Protein AF-A0A7Y7IR56-F1 (afdb_monomer_lite)

Secondary structure (DSSP, 8-state):
----STTT-TTGGGHHHHHS-GGG--HHHHHHHHHHHHHH-TTSHHHHHHHHHHHHHHHHHS-HHHHHHHHHHHHHHGGG-SSHHHHHHHHHHHHTHHHHHHPPPHHHHHHT--

Foldseek 3Di:
DDPPPLVVQLCSVCVVVLQDAPVPDDPVNVVSNVVSCVVRPVPCPSVVVSVLVNLLLCLQADALVVSLVSLVVLLVPQLPDPDPVSVVVSVVCVVVVVVSSPDGHPVVVVVVVD

Structure (mmCIF, N/CA/C/O backbone):
data_AF-A0A7Y7IR56-F1
#
_entry.id   AF-A0A7Y7IR56-F1
#
loop_
_atom_site.group_PDB
_atom_site.id
_atom_site.type_symbol
_atom_site.label_atom_id
_atom_site.label_alt_id
_atom_site.label_comp_id
_atom_site.label_asym_id
_atom_site.label_entity_id
_atom_site.label_seq_id
_atom_site.pdbx_PDB_ins_code
_atom_site.Cartn_x
_atom_site.Cartn_y
_atom_site.Cartn_z
_atom_site.occupancy
_atom_site.B_iso_or_equiv
_atom_site.auth_seq_id
_atom_site.auth_comp_id
_atom_site.auth_asym_id
_atom_site.auth_atom_id
_atom_site.pdbx_PDB_model_num
ATOM 1 N N . MET A 1 1 ? -31.804 14.486 9.545 1.00 52.91 1 MET A N 1
ATOM 2 C CA . MET A 1 1 ? -30.927 13.368 9.117 1.00 52.91 1 MET A CA 1
ATOM 3 C C . MET A 1 1 ? -29.468 13.767 9.339 1.00 52.91 1 MET A C 1
A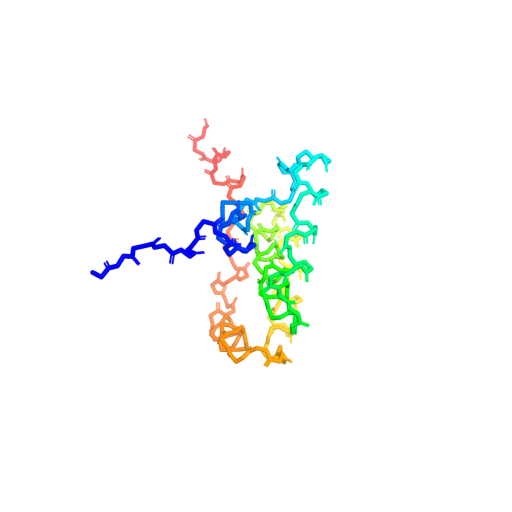TOM 5 O O . MET A 1 1 ? -28.907 14.518 8.551 1.00 52.91 1 MET A O 1
ATOM 9 N N . GLY A 1 2 ? -28.900 13.414 10.496 1.00 56.53 2 GLY A N 1
ATOM 10 C CA . GLY A 1 2 ? -27.656 14.001 11.006 1.00 56.53 2 GLY A CA 1
ATOM 11 C C . GLY A 1 2 ? -26.390 13.263 10.570 1.00 56.53 2 GLY A C 1
ATOM 12 O O . GLY A 1 2 ? -26.304 12.048 10.683 1.00 56.53 2 GLY A O 1
ATOM 13 N N . ARG A 1 3 ? -25.354 14.016 10.176 1.00 56.72 3 ARG A N 1
ATOM 14 C CA . ARG A 1 3 ? -23.969 13.549 9.945 1.00 56.72 3 ARG A CA 1
ATOM 15 C C . ARG A 1 3 ? -23.245 13.103 11.240 1.00 56.72 3 ARG A C 1
ATOM 17 O O . ARG A 1 3 ? -22.023 13.212 11.331 1.00 56.72 3 ARG A O 1
ATOM 24 N N . ARG A 1 4 ? -23.967 12.666 12.279 1.00 58.03 4 ARG A N 1
ATOM 25 C CA . ARG A 1 4 ? -23.388 12.229 13.564 1.00 58.03 4 ARG A CA 1
ATOM 26 C C . ARG A 1 4 ? -22.951 10.773 13.420 1.00 58.03 4 ARG A C 1
ATOM 28 O O . ARG A 1 4 ? -23.781 9.907 13.201 1.00 58.03 4 ARG A O 1
ATOM 35 N N . GLY A 1 5 ? -21.642 10.533 13.485 1.00 63.97 5 GLY A N 1
ATOM 36 C CA . GLY A 1 5 ? -21.050 9.189 13.422 1.00 63.97 5 GLY A CA 1
ATOM 37 C C . GLY A 1 5 ? -19.753 9.125 12.616 1.00 63.97 5 GLY A C 1
ATOM 38 O O . GLY A 1 5 ? -18.790 8.529 13.078 1.00 63.97 5 GLY A O 1
ATOM 39 N N . ARG A 1 6 ? -19.649 9.845 11.483 1.00 65.62 6 ARG A N 1
ATOM 40 C CA . ARG A 1 6 ? -18.419 9.831 10.656 1.00 65.62 6 ARG A CA 1
ATOM 41 C C . ARG A 1 6 ? -17.180 10.308 11.407 1.00 65.62 6 ARG A C 1
ATOM 43 O O . ARG A 1 6 ? -16.105 9.787 11.187 1.00 65.62 6 ARG A O 1
ATOM 50 N N . LYS A 1 7 ? -17.307 11.286 12.310 1.00 67.75 7 LYS A N 1
ATOM 51 C CA . LYS A 1 7 ? -16.160 11.754 13.109 1.00 67.75 7 LYS A CA 1
ATOM 52 C C . LYS A 1 7 ? -15.662 10.691 14.104 1.00 67.75 7 LYS A C 1
ATOM 54 O O . LYS A 1 7 ? -14.496 10.738 14.480 1.00 67.75 7 LYS A O 1
ATOM 59 N N . ALA A 1 8 ? -16.538 9.781 14.535 1.00 77.06 8 ALA A N 1
ATOM 60 C CA . ALA A 1 8 ? -16.200 8.706 15.464 1.00 77.06 8 ALA A CA 1
ATOM 61 C C . ALA A 1 8 ? -15.666 7.452 14.751 1.00 77.06 8 ALA A C 1
ATOM 63 O O . ALA A 1 8 ? -14.985 6.658 15.390 1.00 77.06 8 ALA A O 1
ATOM 64 N N . ASP A 1 9 ? -15.925 7.300 13.446 1.00 86.38 9 ASP A N 1
ATOM 65 C CA . ASP A 1 9 ? -15.346 6.236 12.623 1.00 86.38 9 ASP A CA 1
ATOM 66 C C . ASP A 1 9 ? -13.803 6.351 12.607 1.00 86.38 9 ASP A C 1
ATOM 68 O O . ASP A 1 9 ? -13.261 7.366 12.137 1.00 86.38 9 ASP A O 1
ATOM 72 N N . PRO A 1 10 ? -13.079 5.330 13.110 1.00 89.12 10 PRO A N 1
ATOM 73 C CA . P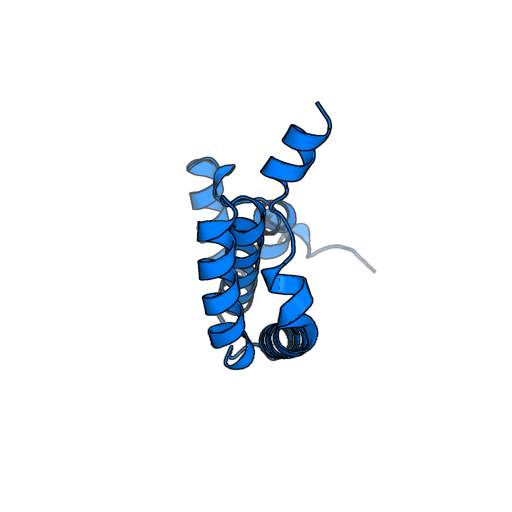RO A 1 10 ? -11.623 5.321 13.139 1.00 89.12 10 PRO A CA 1
ATOM 74 C C . PRO A 1 10 ? -10.980 5.561 11.766 1.00 89.12 10 PRO A C 1
ATOM 76 O O . PRO A 1 10 ? -10.001 6.308 11.680 1.00 89.12 10 PRO A O 1
ATOM 79 N N . LEU A 1 11 ? -11.552 5.010 10.688 1.00 91.31 11 LEU A N 1
ATOM 80 C CA . LEU A 1 11 ? -11.003 5.125 9.333 1.00 91.31 11 LEU A CA 1
ATOM 81 C C . LEU A 1 11 ? -11.224 6.514 8.740 1.00 91.31 11 LEU A C 1
ATOM 83 O O . LEU A 1 11 ? -10.351 7.061 8.059 1.00 91.31 11 LEU A O 1
ATOM 87 N N . PHE A 1 12 ? -12.366 7.132 9.038 1.00 89.81 12 PHE A N 1
ATOM 88 C CA . PHE A 1 12 ? -12.661 8.482 8.569 1.00 89.81 12 PHE A CA 1
ATOM 89 C C . PHE A 1 12 ? -11.626 9.497 9.079 1.00 89.81 12 PHE A C 1
ATOM 91 O O . PHE A 1 12 ? -11.207 10.389 8.337 1.00 89.81 12 PHE A O 1
ATOM 98 N N . GLY A 1 13 ? -11.146 9.321 10.315 1.00 88.31 13 GLY A N 1
ATOM 99 C CA . GLY A 1 13 ? -10.119 10.168 10.931 1.00 88.31 13 GLY A CA 1
ATOM 100 C C . GLY A 1 13 ? -8.719 10.068 10.305 1.00 88.31 13 GLY A C 1
ATOM 101 O O . GLY A 1 13 ? -7.896 10.959 10.542 1.00 88.31 13 GLY A O 1
ATOM 102 N N . ILE A 1 14 ? -8.454 9.024 9.511 1.00 91.94 14 ILE A N 1
ATOM 103 C CA . ILE A 1 14 ? -7.170 8.769 8.832 1.00 91.94 14 ILE A CA 1
ATOM 104 C C . ILE A 1 14 ? -7.283 8.754 7.303 1.00 91.94 14 ILE A C 1
ATOM 106 O O . ILE A 1 14 ? -6.313 8.428 6.622 1.00 91.94 14 ILE A O 1
ATOM 110 N N . LYS A 1 15 ? -8.426 9.167 6.736 1.00 90.88 15 LYS A N 1
ATOM 111 C CA . LYS A 1 15 ? -8.664 9.175 5.282 1.00 90.88 15 LYS A CA 1
ATOM 112 C C . LYS A 1 15 ? -7.543 9.853 4.485 1.00 90.88 15 LYS A C 1
ATOM 114 O O . LYS A 1 15 ? -7.146 9.353 3.439 1.00 90.88 15 LYS A O 1
ATOM 119 N N . ARG A 1 16 ? -7.023 10.981 4.980 1.00 91.50 16 ARG A N 1
ATOM 120 C CA . ARG A 1 16 ? -5.905 11.691 4.335 1.00 91.50 16 ARG A CA 1
ATOM 121 C C . ARG A 1 16 ? -4.620 10.863 4.371 1.00 91.50 16 ARG A C 1
ATOM 123 O O . ARG A 1 16 ? -3.941 10.765 3.359 1.00 91.50 16 ARG A O 1
ATOM 130 N N . THR A 1 17 ? -4.316 10.250 5.510 1.00 92.56 17 THR A N 1
ATOM 131 C CA . THR A 1 17 ? -3.121 9.420 5.701 1.00 92.56 17 THR A CA 1
ATOM 132 C C . THR A 1 17 ? -3.159 8.168 4.824 1.00 92.56 17 THR A C 1
ATOM 134 O O . THR A 1 17 ? -2.147 7.826 4.232 1.00 92.56 17 THR A O 1
ATOM 137 N N . LEU A 1 18 ? -4.333 7.559 4.612 1.00 91.88 18 LEU A N 1
ATOM 138 C CA . LEU A 1 18 ? -4.500 6.446 3.662 1.00 91.88 18 LEU A CA 1
ATOM 139 C C . LEU A 1 18 ? -4.047 6.796 2.230 1.00 91.88 18 LEU A C 1
ATOM 141 O O . LEU A 1 18 ? -3.610 5.919 1.495 1.00 91.88 18 LEU A O 1
ATOM 145 N N . GLN A 1 19 ? -4.141 8.063 1.826 1.00 90.56 19 GLN A N 1
ATOM 146 C CA . GLN A 1 19 ? -3.765 8.516 0.482 1.00 90.56 19 GLN A CA 1
ATOM 147 C C . GLN A 1 19 ? -2.332 9.061 0.411 1.00 90.56 19 GLN A C 1
ATOM 149 O O . GLN A 1 19 ? -1.792 9.231 -0.682 1.00 90.56 19 GLN A O 1
ATOM 154 N N . GLN A 1 20 ? -1.700 9.338 1.551 1.00 90.81 20 GLN A N 1
ATOM 155 C CA . GLN A 1 20 ? -0.321 9.814 1.600 1.00 90.81 20 GLN A CA 1
ATOM 156 C C . GLN A 1 20 ? 0.656 8.656 1.368 1.00 90.81 20 GLN A C 1
ATOM 158 O O . GLN A 1 20 ? 0.395 7.518 1.759 1.00 90.81 20 GLN A O 1
ATOM 163 N N . GLY A 1 21 ? 1.780 8.950 0.713 1.00 86.50 21 GLY A N 1
ATOM 164 C CA . GLY A 1 21 ? 2.896 8.011 0.641 1.00 86.50 21 GLY A CA 1
ATOM 165 C C . GLY A 1 21 ? 3.483 7.783 2.028 1.00 86.50 21 GLY A C 1
ATOM 166 O O . GLY A 1 21 ? 3.639 8.747 2.784 1.00 86.50 21 GLY A O 1
ATOM 167 N N . VAL A 1 22 ? 3.785 6.528 2.364 1.00 86.69 22 VAL A N 1
ATOM 168 C CA . VAL A 1 22 ? 4.387 6.163 3.660 1.00 86.69 22 VAL A CA 1
ATOM 169 C C . VAL A 1 22 ? 5.685 6.926 3.911 1.00 86.69 22 VAL A C 1
ATOM 171 O O . VAL A 1 22 ? 5.957 7.295 5.047 1.00 86.69 22 VAL A O 1
ATOM 174 N N . GLU A 1 23 ? 6.445 7.247 2.863 1.00 85.94 23 GLU A N 1
ATOM 175 C CA . GLU A 1 23 ? 7.720 7.955 2.983 1.00 85.94 23 GLU A CA 1
ATOM 176 C C . GLU A 1 23 ? 7.594 9.397 3.504 1.00 85.94 23 GLU A C 1
ATOM 178 O O . GLU A 1 23 ? 8.583 9.988 3.923 1.00 85.94 23 GLU A O 1
ATOM 183 N N . TRP A 1 24 ? 6.382 9.961 3.507 1.00 88.25 24 TRP A N 1
ATOM 184 C CA . TRP A 1 24 ? 6.101 11.305 4.027 1.00 88.25 24 TRP A CA 1
ATOM 185 C C . TRP A 1 24 ? 5.469 11.287 5.420 1.00 88.25 24 TRP A C 1
ATOM 187 O O . TRP A 1 24 ? 5.086 12.339 5.938 1.00 88.25 24 TRP A O 1
ATOM 197 N N . MET A 1 25 ? 5.288 10.106 6.013 1.00 90.50 25 MET A N 1
ATOM 198 C CA . MET A 1 25 ? 4.676 9.977 7.327 1.00 90.50 25 MET A CA 1
ATOM 199 C C . MET A 1 25 ? 5.732 10.097 8.419 1.00 90.50 25 MET A C 1
ATOM 201 O O . MET A 1 25 ? 6.736 9.394 8.431 1.00 90.50 25 MET A O 1
ATOM 205 N N . THR A 1 26 ? 5.467 10.967 9.387 1.00 92.88 26 THR A N 1
ATOM 206 C CA . THR A 1 26 ? 6.225 10.998 10.641 1.00 92.88 26 THR A CA 1
ATOM 207 C C . THR A 1 26 ? 5.881 9.784 11.499 1.00 92.88 26 THR A C 1
ATOM 209 O O . THR A 1 26 ? 4.772 9.254 11.425 1.00 92.88 26 THR A O 1
ATOM 212 N N . GLU A 1 27 ? 6.782 9.395 12.397 1.00 92.69 27 GLU A N 1
ATOM 213 C CA . GLU A 1 27 ? 6.568 8.277 13.326 1.00 92.69 27 GLU A CA 1
ATOM 214 C C . GLU A 1 27 ? 5.259 8.414 14.128 1.00 92.69 27 GLU A C 1
ATOM 216 O O . GLU A 1 27 ? 4.470 7.475 14.235 1.00 92.69 27 GLU A O 1
ATOM 221 N N . LYS A 1 28 ? 4.940 9.631 14.591 1.00 93.00 28 LYS A N 1
ATOM 222 C CA . LYS A 1 28 ? 3.670 9.921 15.280 1.00 93.00 28 LYS A CA 1
ATOM 223 C C . LYS A 1 28 ? 2.446 9.685 14.387 1.00 93.00 28 LYS A C 1
ATOM 225 O O . LYS A 1 28 ? 1.398 9.257 14.875 1.00 93.00 28 LYS A O 1
ATOM 230 N N . GLN A 1 29 ? 2.546 9.989 13.092 1.00 92.06 29 GLN A N 1
ATOM 231 C CA . GLN A 1 29 ? 1.468 9.736 12.133 1.00 92.06 29 GLN A CA 1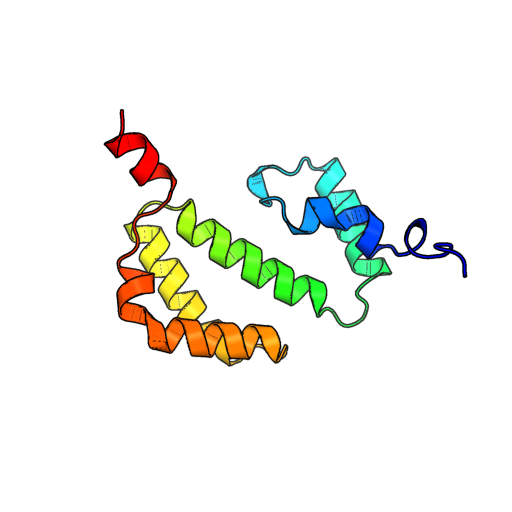
ATOM 232 C C . GLN A 1 29 ? 1.313 8.244 11.850 1.00 92.06 29 GLN A C 1
ATOM 234 O O . GLN A 1 29 ? 0.171 7.794 11.790 1.00 92.06 29 GLN A O 1
ATOM 239 N N . VAL A 1 30 ? 2.416 7.496 11.744 1.00 92.62 30 VAL A N 1
ATOM 240 C CA . VAL A 1 30 ? 2.403 6.033 11.588 1.00 92.62 30 VAL A CA 1
ATOM 241 C C . VAL A 1 30 ? 1.732 5.376 12.793 1.00 92.62 30 VAL A C 1
ATOM 243 O O . VAL A 1 30 ? 0.739 4.677 12.622 1.00 92.62 30 VAL A O 1
ATOM 246 N N . ALA A 1 31 ? 2.151 5.707 14.017 1.00 93.44 31 ALA A N 1
ATOM 247 C CA . ALA A 1 31 ? 1.551 5.144 15.228 1.00 93.44 31 ALA A CA 1
ATOM 248 C C . ALA A 1 31 ? 0.039 5.438 15.329 1.00 93.44 31 ALA A C 1
ATOM 250 O O . ALA A 1 31 ? -0.772 4.573 15.673 1.00 93.44 31 ALA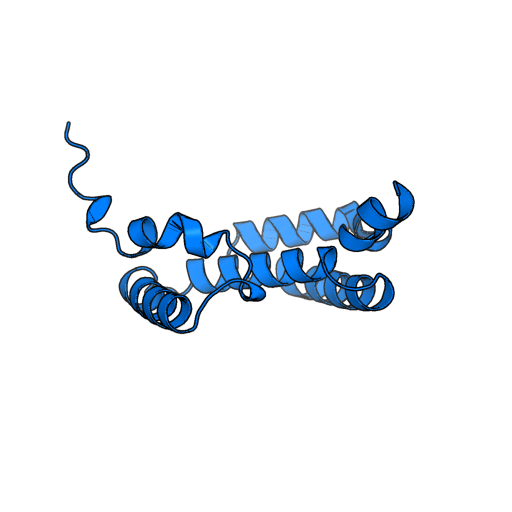 A O 1
ATOM 251 N N . ARG A 1 32 ? -0.382 6.666 14.986 1.00 92.69 32 ARG A N 1
ATOM 252 C CA . ARG A 1 32 ? -1.809 7.030 14.939 1.00 92.69 32 ARG A CA 1
ATOM 253 C C . ARG A 1 32 ? -2.556 6.277 13.837 1.00 92.69 32 ARG A C 1
ATOM 255 O O . ARG A 1 32 ? -3.711 5.905 14.044 1.00 92.69 32 ARG A O 1
ATOM 262 N N . PHE A 1 33 ? -1.929 6.111 12.677 1.00 93.38 33 PHE A N 1
ATOM 263 C CA . PHE A 1 33 ? -2.479 5.394 11.535 1.00 93.38 33 PHE A CA 1
ATOM 264 C C . PHE A 1 33 ? -2.727 3.932 11.886 1.00 93.38 33 PHE A C 1
ATOM 266 O O . PHE A 1 33 ? -3.866 3.494 11.780 1.00 93.38 33 PHE A O 1
ATOM 273 N N . GLU A 1 34 ? -1.719 3.225 12.393 1.00 93.00 34 GLU A N 1
ATOM 274 C CA . GLU A 1 34 ? -1.809 1.816 12.787 1.00 93.00 34 GLU A CA 1
ATOM 275 C C . GLU A 1 34 ? -2.891 1.585 13.838 1.00 93.00 34 GLU A C 1
ATOM 277 O O . GLU A 1 34 ? -3.751 0.724 13.660 1.00 93.00 34 GLU A O 1
ATOM 282 N N . LYS A 1 35 ? -2.929 2.417 14.889 1.00 94.06 35 LYS A N 1
ATOM 283 C CA . LYS A 1 35 ? -3.980 2.343 15.911 1.00 94.06 35 LYS A CA 1
ATOM 284 C C . LYS A 1 35 ? -5.377 2.440 15.293 1.00 94.06 35 LYS A C 1
ATOM 286 O O . LYS A 1 35 ? -6.253 1.636 15.596 1.00 94.06 35 LYS A O 1
ATOM 291 N N . LYS A 1 36 ? -5.591 3.421 14.413 1.00 94.12 36 LYS A N 1
ATOM 292 C CA . LYS A 1 36 ? -6.892 3.659 13.774 1.00 94.12 36 LYS A CA 1
ATOM 293 C C . LYS A 1 36 ? -7.249 2.602 12.734 1.00 94.12 36 LYS A C 1
ATOM 295 O O . LYS A 1 36 ? -8.427 2.282 12.591 1.00 94.12 36 LYS A O 1
ATOM 300 N N . LEU A 1 37 ? -6.253 2.049 12.048 1.00 92.62 37 LEU A N 1
ATOM 301 C CA . LEU A 1 37 ? -6.421 0.924 11.139 1.00 92.62 37 LEU A CA 1
ATOM 302 C C . LEU A 1 37 ? -6.886 -0.313 11.915 1.00 92.62 37 LEU A C 1
ATOM 304 O O . LEU A 1 37 ? -7.886 -0.913 11.544 1.00 92.62 37 LEU A O 1
ATOM 308 N N . ASN A 1 38 ? -6.229 -0.634 13.031 1.00 92.38 38 ASN A N 1
ATOM 309 C CA . ASN A 1 38 ? -6.585 -1.773 13.877 1.00 92.38 38 ASN A CA 1
ATOM 310 C C . ASN A 1 38 ? -7.993 -1.632 14.478 1.00 92.38 38 ASN A C 1
ATOM 312 O O . ASN A 1 38 ? -8.748 -2.598 14.505 1.00 92.38 38 ASN A O 1
ATOM 316 N N . GLU A 1 39 ? -8.375 -0.425 14.909 1.00 93.50 39 GLU A N 1
ATOM 317 C CA . GLU A 1 39 ? -9.721 -0.144 15.433 1.00 93.50 39 GLU A CA 1
ATOM 318 C C . GLU A 1 39 ? -10.816 -0.240 14.352 1.00 93.50 39 GLU A C 1
ATOM 320 O O . GLU A 1 39 ? -11.916 -0.715 14.621 1.00 93.50 39 GLU A O 1
ATOM 325 N N . GLY A 1 40 ? -10.547 0.264 13.143 1.00 91.94 40 GLY A N 1
ATOM 326 C CA . GLY A 1 40 ? -11.561 0.460 12.101 1.00 91.94 40 GLY A CA 1
ATOM 327 C C . GLY A 1 40 ? -11.594 -0.594 10.995 1.00 91.94 40 GLY A C 1
ATOM 328 O O . GLY A 1 40 ? -12.509 -0.578 10.177 1.00 91.94 40 GLY A O 1
ATOM 329 N N . ASN A 1 41 ? -10.609 -1.491 10.936 1.00 92.88 41 ASN A N 1
ATOM 330 C CA . ASN A 1 41 ? -10.460 -2.475 9.865 1.00 92.88 41 ASN A CA 1
ATOM 331 C C . ASN A 1 41 ? -10.239 -3.903 10.410 1.00 92.88 41 ASN A C 1
ATOM 333 O O . ASN A 1 41 ? -9.213 -4.524 10.125 1.00 92.88 41 ASN A O 1
ATOM 337 N N . PRO A 1 42 ? -11.204 -4.466 11.161 1.00 89.50 42 PRO A N 1
ATOM 338 C CA . PRO A 1 42 ? -11.051 -5.770 11.813 1.00 89.50 42 PRO A CA 1
ATOM 339 C C . PRO A 1 42 ? -10.838 -6.929 10.827 1.00 89.50 42 PRO A C 1
ATOM 341 O O . PRO A 1 42 ? -10.223 -7.930 11.174 1.00 89.50 42 PRO A O 1
ATOM 344 N N . LYS A 1 43 ? -11.326 -6.797 9.586 1.00 89.31 43 LYS A N 1
ATOM 345 C CA . LYS A 1 43 ? -11.157 -7.799 8.521 1.00 89.31 43 LYS A CA 1
ATOM 346 C C . LYS A 1 43 ? -9.865 -7.637 7.715 1.00 89.31 43 LYS A C 1
ATOM 348 O O . LYS A 1 43 ? -9.588 -8.454 6.846 1.00 89.31 43 LYS A O 1
ATOM 353 N N . GLY A 1 44 ? -9.090 -6.575 7.939 1.00 92.50 44 GLY A N 1
ATOM 354 C CA . GLY A 1 44 ? -7.837 -6.354 7.214 1.00 92.50 44 GLY A CA 1
ATOM 355 C C . GLY A 1 44 ? -7.993 -5.844 5.775 1.00 92.50 44 GLY A C 1
ATOM 356 O O . GLY A 1 44 ? -6.997 -5.458 5.170 1.00 92.50 44 GLY A O 1
ATOM 357 N N . GLU A 1 45 ? -9.209 -5.705 5.245 1.00 93.81 45 GLU A N 1
ATOM 358 C CA . GLU A 1 45 ? -9.446 -5.327 3.843 1.00 93.81 45 GLU A CA 1
ATOM 359 C C . GLU A 1 45 ? -8.833 -3.963 3.472 1.00 93.81 45 GLU A C 1
ATOM 361 O O . GLU A 1 45 ? -8.114 -3.837 2.479 1.00 93.81 45 GLU A O 1
ATOM 366 N N . VAL A 1 46 ? -9.028 -2.938 4.308 1.00 94.00 46 VAL A N 1
ATOM 367 C CA . VAL A 1 46 ? -8.466 -1.595 4.061 1.00 94.00 46 VAL A CA 1
ATOM 368 C C . VAL A 1 46 ? -6.937 -1.606 4.107 1.00 94.00 46 VAL A C 1
ATOM 370 O O . VAL A 1 46 ? -6.299 -0.937 3.299 1.00 94.00 46 VAL A O 1
ATOM 373 N N . THR A 1 47 ? -6.343 -2.395 5.002 1.00 94.56 47 THR A N 1
ATOM 374 C CA . THR A 1 47 ? -4.895 -2.608 5.105 1.00 94.56 47 THR A CA 1
ATOM 375 C C . THR A 1 47 ? -4.340 -3.184 3.809 1.00 94.56 47 THR A C 1
ATOM 377 O O . THR A 1 47 ? -3.386 -2.636 3.265 1.00 94.56 47 THR A O 1
ATOM 380 N N . ILE A 1 48 ? -4.953 -4.246 3.283 1.00 94.38 48 ILE A N 1
ATOM 381 C CA . ILE A 1 48 ? -4.509 -4.894 2.043 1.00 94.38 48 ILE A CA 1
ATOM 382 C C . ILE A 1 48 ? -4.651 -3.926 0.861 1.00 94.38 48 ILE A C 1
ATOM 384 O O . ILE A 1 48 ? -3.702 -3.733 0.101 1.00 94.38 48 ILE A O 1
ATOM 388 N N . ALA A 1 49 ? -5.802 -3.260 0.723 1.00 94.75 49 ALA A N 1
ATOM 389 C CA . ALA A 1 49 ? -6.018 -2.287 -0.347 1.00 94.75 49 ALA A CA 1
ATOM 390 C C . ALA A 1 49 ? -5.013 -1.123 -0.275 1.00 94.75 49 ALA A C 1
ATOM 392 O O . ALA A 1 49 ? -4.460 -0.707 -1.296 1.00 94.75 49 ALA A O 1
ATOM 393 N N . TRP A 1 50 ? -4.729 -0.631 0.933 1.00 94.62 50 TRP A N 1
ATOM 394 C CA . TRP A 1 50 ? -3.729 0.404 1.169 1.00 94.62 50 TRP A CA 1
ATOM 395 C C . TRP A 1 50 ? -2.313 -0.067 0.820 1.00 94.62 50 TRP A C 1
ATOM 397 O O . TRP A 1 50 ? -1.594 0.660 0.142 1.00 94.62 50 TRP A O 1
ATOM 407 N N . GLN A 1 51 ? -1.918 -1.288 1.190 1.00 93.38 51 GLN A N 1
ATOM 408 C CA . GLN A 1 51 ? -0.620 -1.857 0.806 1.00 93.38 51 GLN A CA 1
ATOM 409 C C . GLN A 1 51 ? -0.477 -1.959 -0.718 1.00 93.38 51 GLN A C 1
ATOM 411 O O . GLN A 1 51 ? 0.562 -1.589 -1.265 1.00 93.38 51 GLN A O 1
ATOM 416 N N . CYS A 1 52 ? -1.525 -2.397 -1.422 1.00 93.81 52 CYS A N 1
ATOM 417 C CA . CYS A 1 52 ? -1.537 -2.415 -2.885 1.00 93.81 52 CYS A CA 1
ATOM 418 C C . CYS A 1 52 ? -1.386 -1.005 -3.476 1.00 93.81 52 CYS A C 1
ATOM 420 O O . CYS A 1 52 ? -0.618 -0.820 -4.421 1.00 93.81 52 CYS A O 1
ATOM 422 N N . TYR A 1 53 ? -2.068 -0.008 -2.901 1.00 92.75 53 TYR A N 1
ATOM 423 C CA . TYR A 1 53 ? -1.903 1.395 -3.281 1.00 92.75 53 TYR A CA 1
ATOM 424 C C . TYR A 1 53 ? -0.464 1.885 -3.064 1.00 92.75 53 TYR A C 1
ATOM 426 O O . TYR A 1 53 ? 0.112 2.468 -3.980 1.00 92.75 53 TYR A O 1
ATOM 434 N N . GLN A 1 54 ? 0.143 1.608 -1.905 1.00 93.56 54 GLN A N 1
ATOM 435 C CA . GLN A 1 54 ? 1.525 2.009 -1.619 1.00 93.56 54 GLN A CA 1
ATOM 436 C C . GLN A 1 54 ? 2.505 1.363 -2.598 1.00 93.56 54 GLN A C 1
ATOM 438 O O . GLN A 1 54 ? 3.312 2.077 -3.183 1.00 93.56 54 GLN A O 1
ATOM 443 N N . LYS A 1 55 ? 2.380 0.053 -2.866 1.00 92.31 55 LYS A N 1
ATOM 444 C CA . LYS A 1 55 ? 3.212 -0.641 -3.864 1.00 92.31 55 LYS A CA 1
ATOM 445 C C . LYS A 1 55 ? 3.111 0.014 -5.242 1.00 92.31 55 LYS A C 1
ATOM 447 O O . LYS A 1 55 ? 4.136 0.308 -5.853 1.00 92.31 55 LYS A O 1
ATOM 452 N N . LEU A 1 56 ? 1.891 0.285 -5.717 1.00 91.00 56 LEU A N 1
ATOM 453 C CA . LEU A 1 56 ? 1.672 0.983 -6.990 1.00 91.00 56 LEU A CA 1
ATOM 454 C C . LEU A 1 56 ? 2.297 2.376 -6.984 1.00 91.00 56 LEU A C 1
ATOM 456 O O . LEU A 1 56 ? 2.933 2.771 -7.954 1.00 91.00 56 LEU A O 1
ATOM 460 N N . ARG A 1 57 ? 2.157 3.115 -5.885 1.00 91.19 57 ARG A N 1
ATOM 461 C CA . ARG A 1 57 ? 2.753 4.439 -5.747 1.00 91.19 57 ARG A CA 1
ATOM 462 C C . ARG A 1 57 ? 4.284 4.367 -5.801 1.00 91.19 57 ARG A C 1
ATOM 464 O O . ARG A 1 57 ? 4.899 5.168 -6.500 1.00 91.19 57 ARG A O 1
ATOM 471 N N . THR A 1 58 ? 4.896 3.375 -5.153 1.00 90.69 58 THR A N 1
ATOM 472 C CA . THR A 1 58 ? 6.345 3.133 -5.213 1.00 90.69 58 THR A CA 1
ATOM 473 C C . THR A 1 58 ? 6.829 2.893 -6.643 1.00 90.69 58 THR A C 1
ATOM 475 O O . THR A 1 58 ? 7.882 3.418 -6.990 1.00 90.69 58 THR A O 1
ATOM 478 N N . VAL A 1 59 ? 6.066 2.195 -7.501 1.00 90.62 59 VAL A N 1
ATOM 479 C CA . VAL A 1 59 ? 6.417 2.033 -8.931 1.00 90.62 59 VAL A CA 1
ATOM 480 C C . VAL A 1 59 ? 6.679 3.386 -9.592 1.00 90.62 59 VAL A C 1
ATOM 482 O O . VAL A 1 59 ? 7.699 3.556 -10.253 1.00 90.62 59 VAL A O 1
ATOM 485 N N . TYR A 1 60 ? 5.780 4.352 -9.392 1.00 85.69 60 TYR A N 1
ATOM 486 C CA . TYR A 1 60 ? 5.853 5.655 -10.057 1.00 85.69 60 TYR A CA 1
ATOM 487 C C . TYR A 1 60 ? 6.928 6.589 -9.489 1.00 85.69 60 TYR A C 1
ATOM 489 O O . TYR A 1 60 ? 7.340 7.521 -10.182 1.00 85.69 60 TYR A O 1
ATOM 497 N N . HIS A 1 61 ? 7.387 6.357 -8.258 1.00 87.62 61 HIS A N 1
ATOM 498 C CA . HIS A 1 61 ? 8.472 7.130 -7.641 1.00 87.62 61 HIS A CA 1
ATOM 499 C C . HIS A 1 61 ? 9.850 6.466 -7.772 1.00 87.62 61 HIS A C 1
ATOM 501 O O . HIS A 1 61 ? 10.867 7.131 -7.573 1.00 87.62 61 HIS A O 1
ATOM 507 N N . ALA A 1 62 ? 9.907 5.176 -8.105 1.00 88.31 62 ALA A N 1
ATOM 508 C CA . ALA A 1 62 ? 11.156 4.449 -8.283 1.00 88.31 62 ALA A CA 1
ATOM 509 C C . ALA A 1 62 ? 11.866 4.828 -9.595 1.00 88.31 62 ALA A C 1
ATOM 511 O O . ALA A 1 62 ? 11.249 5.276 -10.558 1.00 88.31 62 ALA A O 1
ATOM 512 N N . ALA A 1 63 ? 13.179 4.593 -9.663 1.00 86.88 63 ALA A N 1
ATOM 513 C CA . ALA A 1 63 ? 13.909 4.657 -10.928 1.00 86.88 63 ALA A CA 1
ATOM 514 C C . ALA A 1 63 ? 13.357 3.625 -11.929 1.00 86.88 63 ALA A C 1
ATOM 516 O O . ALA A 1 63 ? 12.885 2.563 -11.525 1.00 86.88 63 ALA A O 1
ATOM 517 N N . ALA A 1 64 ? 13.463 3.897 -13.233 1.00 85.25 64 ALA A N 1
ATOM 518 C CA . ALA A 1 64 ? 12.784 3.118 -14.274 1.00 85.25 64 ALA A CA 1
ATOM 519 C C . ALA A 1 64 ? 13.050 1.600 -14.205 1.00 85.25 64 ALA A C 1
ATOM 521 O O . ALA A 1 64 ? 12.122 0.807 -14.344 1.00 85.25 64 ALA A O 1
ATOM 522 N N . ALA A 1 65 ? 14.295 1.181 -13.946 1.00 87.00 65 ALA A N 1
ATOM 523 C CA . ALA A 1 65 ? 14.626 -0.236 -13.777 1.00 87.00 65 ALA A CA 1
ATOM 524 C C . ALA A 1 65 ? 13.867 -0.863 -12.597 1.00 87.00 65 ALA A C 1
ATOM 526 O O . ALA A 1 65 ? 13.189 -1.876 -12.766 1.00 87.00 65 ALA A O 1
ATOM 527 N N . LYS A 1 66 ? 13.889 -0.203 -11.432 1.00 89.25 66 LYS A N 1
ATOM 528 C CA . LYS A 1 66 ? 13.205 -0.691 -10.233 1.00 89.25 66 LYS A CA 1
ATOM 529 C C . LYS A 1 66 ? 11.682 -0.634 -10.363 1.00 89.25 66 LYS A C 1
ATOM 531 O O . LYS A 1 66 ? 10.995 -1.545 -9.912 1.00 89.25 66 LYS A O 1
ATOM 536 N N . GLY A 1 67 ? 11.151 0.391 -11.028 1.00 89.62 67 GLY A N 1
ATOM 537 C CA . GLY A 1 67 ? 9.729 0.494 -11.353 1.00 89.62 67 GLY A CA 1
ATOM 538 C C . GLY A 1 67 ? 9.249 -0.683 -12.206 1.00 89.62 67 GLY A C 1
ATOM 539 O O . GLY A 1 67 ? 8.209 -1.263 -11.900 1.00 89.62 67 GLY A O 1
ATOM 540 N N . ARG A 1 68 ? 10.034 -1.109 -13.209 1.00 88.81 68 ARG A N 1
ATOM 541 C CA . ARG A 1 68 ? 9.719 -2.283 -14.048 1.00 88.81 68 ARG A CA 1
ATOM 542 C C . ARG A 1 68 ? 9.691 -3.602 -13.271 1.00 88.81 68 ARG A C 1
ATOM 544 O O . ARG A 1 68 ? 8.841 -4.452 -13.544 1.00 88.81 68 ARG A O 1
ATOM 551 N N . GLU A 1 69 ? 10.580 -3.776 -12.298 1.00 91.38 69 GLU A N 1
ATOM 552 C CA . GLU A 1 69 ? 10.541 -4.938 -11.399 1.00 91.38 69 GLU A CA 1
ATOM 553 C C . GLU A 1 69 ? 9.259 -4.931 -10.557 1.00 91.38 69 GLU A C 1
ATOM 555 O O . GLU A 1 69 ? 8.493 -5.894 -10.569 1.00 91.38 69 GLU A O 1
ATOM 560 N N . LEU A 1 70 ? 8.986 -3.807 -9.888 1.00 92.19 70 LEU A N 1
ATOM 561 C CA . LEU A 1 70 ? 7.844 -3.663 -8.986 1.00 92.19 70 LEU A CA 1
ATOM 562 C C . LEU A 1 70 ? 6.502 -3.798 -9.716 1.00 92.19 70 LEU A C 1
ATOM 564 O O . LEU A 1 70 ? 5.601 -4.477 -9.225 1.00 92.19 70 LEU A O 1
ATOM 568 N N . ILE A 1 71 ? 6.352 -3.203 -10.906 1.00 91.69 71 ILE A N 1
ATOM 569 C CA . ILE A 1 71 ? 5.119 -3.354 -11.689 1.00 91.69 71 ILE A CA 1
ATOM 570 C C . ILE A 1 71 ? 4.925 -4.807 -12.131 1.00 91.69 71 ILE A C 1
ATOM 572 O O . ILE A 1 71 ? 3.797 -5.288 -12.150 1.00 91.69 71 ILE A O 1
ATOM 576 N N . THR A 1 72 ? 6.000 -5.544 -12.422 1.00 91.69 72 THR A N 1
ATOM 577 C CA . THR A 1 72 ? 5.908 -6.967 -12.779 1.00 91.69 72 THR A CA 1
ATOM 578 C C . THR A 1 72 ? 5.417 -7.807 -11.597 1.00 91.69 72 THR A C 1
ATOM 580 O O . THR A 1 72 ? 4.512 -8.625 -11.773 1.00 91.69 72 THR A O 1
ATOM 583 N N . GLU A 1 73 ? 5.923 -7.552 -10.387 1.00 92.81 73 GLU A N 1
ATOM 584 C CA . GLU A 1 73 ? 5.445 -8.191 -9.149 1.00 92.81 73 GLU A CA 1
ATOM 585 C C . GLU A 1 73 ? 3.958 -7.882 -8.888 1.00 92.81 73 GLU A C 1
ATOM 587 O O . GLU A 1 73 ? 3.157 -8.769 -8.583 1.00 92.81 73 GLU A O 1
ATOM 592 N N . ILE A 1 74 ? 3.557 -6.620 -9.054 1.00 93.38 74 ILE A N 1
ATOM 593 C CA . ILE A 1 74 ? 2.169 -6.149 -8.917 1.00 93.38 74 ILE A CA 1
ATOM 594 C C . ILE A 1 74 ? 1.255 -6.866 -9.916 1.00 93.38 74 ILE A C 1
ATOM 596 O O . ILE A 1 74 ? 0.204 -7.391 -9.544 1.00 93.38 74 ILE A O 1
ATOM 600 N N . LEU A 1 75 ? 1.672 -6.962 -11.179 1.00 92.38 75 LEU A N 1
ATOM 601 C CA . LEU A 1 75 ? 0.923 -7.676 -12.208 1.00 92.38 75 LEU A CA 1
ATOM 602 C C . LEU A 1 75 ? 0.762 -9.163 -11.878 1.00 92.38 75 LEU A C 1
ATOM 604 O O . LEU A 1 75 ? -0.261 -9.750 -12.221 1.00 92.38 75 LEU A O 1
ATOM 608 N N . GLN A 1 76 ? 1.726 -9.792 -11.211 1.00 93.00 76 GLN A N 1
ATOM 609 C CA . GLN A 1 76 ? 1.617 -11.189 -10.788 1.00 93.00 76 GLN A CA 1
ATOM 610 C C . GLN A 1 76 ? 0.709 -11.359 -9.561 1.00 93.00 76 GLN A C 1
ATOM 612 O O . GLN A 1 76 ? -0.119 -12.268 -9.555 1.00 93.00 76 GLN A O 1
ATOM 617 N N . SER A 1 77 ? 0.798 -10.459 -8.581 1.00 93.25 77 SER A N 1
ATOM 618 C CA . SER A 1 77 ? 0.178 -10.617 -7.258 1.00 93.25 77 SER A CA 1
ATOM 619 C C . SER A 1 77 ? -1.243 -10.058 -7.114 1.00 93.25 77 SER A C 1
ATOM 621 O O . SER A 1 77 ? -2.066 -10.683 -6.447 1.00 93.25 77 SER A O 1
ATOM 623 N N . LEU A 1 78 ? -1.586 -8.909 -7.719 1.00 94.19 78 LEU A N 1
ATOM 624 C CA . LEU A 1 78 ? -2.909 -8.304 -7.484 1.00 94.19 78 LEU A CA 1
ATOM 625 C C . LEU A 1 78 ? -4.085 -9.191 -7.916 1.00 94.19 78 LEU A C 1
ATOM 627 O O . LEU A 1 78 ? -5.071 -9.214 -7.187 1.00 94.19 78 LEU A O 1
ATOM 631 N N . PRO A 1 79 ? -4.044 -9.925 -9.046 1.00 94.75 79 PRO A N 1
ATOM 632 C CA . PRO A 1 79 ? -5.194 -10.717 -9.499 1.00 94.75 79 PRO A CA 1
ATOM 633 C C . PRO A 1 79 ? -5.627 -11.845 -8.563 1.00 94.75 79 PRO A C 1
ATOM 635 O O . PRO A 1 79 ? -6.771 -12.282 -8.667 1.00 94.75 79 PRO A O 1
ATOM 638 N N . SER A 1 80 ? -4.740 -12.301 -7.675 1.00 94.75 80 SER A N 1
ATOM 639 C CA . SER A 1 80 ? -5.023 -13.289 -6.628 1.00 94.75 80 SER A CA 1
ATOM 640 C C . SER A 1 80 ? -5.364 -12.655 -5.276 1.00 94.75 80 SER A C 1
ATOM 642 O O . SER A 1 80 ? -5.493 -13.368 -4.286 1.00 94.75 80 SER A O 1
ATOM 644 N N . CYS A 1 81 ? -5.478 -11.325 -5.201 1.00 94.12 81 CYS A N 1
ATOM 645 C CA . CYS A 1 81 ? -5.856 -10.644 -3.970 1.00 94.12 81 CYS A CA 1
ATOM 646 C C . CYS A 1 81 ? -7.256 -11.099 -3.516 1.00 94.12 81 CYS A C 1
ATOM 648 O O . CYS A 1 81 ? -8.165 -11.162 -4.348 1.00 94.12 81 CYS A O 1
ATOM 650 N N . PRO A 1 82 ? -7.470 -11.372 -2.214 1.00 92.50 82 PRO A N 1
ATOM 651 C CA . PRO A 1 82 ? -8.782 -11.770 -1.700 1.00 92.50 82 PRO A CA 1
ATOM 652 C C . PRO A 1 82 ? -9.843 -10.666 -1.819 1.00 92.50 82 PRO A C 1
ATOM 654 O O . PRO A 1 82 ? -11.032 -10.960 -1.745 1.00 92.50 82 PRO A O 1
ATOM 657 N N . ILE A 1 83 ? -9.436 -9.407 -2.023 1.00 94.62 83 ILE A N 1
ATOM 658 C CA . ILE A 1 83 ? -10.351 -8.278 -2.220 1.00 94.62 83 ILE A CA 1
ATOM 659 C C . ILE A 1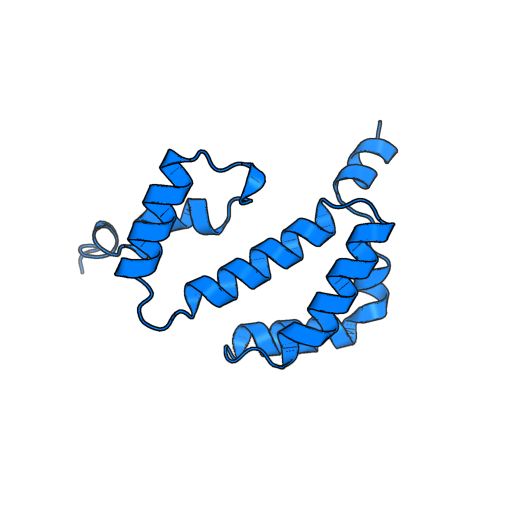 83 ? -10.761 -8.210 -3.698 1.00 94.62 83 ILE A C 1
ATOM 661 O O . ILE A 1 83 ? -9.898 -7.940 -4.548 1.00 94.62 83 ILE A O 1
ATOM 665 N N . PRO A 1 84 ? -12.053 -8.393 -4.034 1.00 94.44 84 PRO A N 1
ATOM 666 C CA . PRO A 1 84 ? -12.517 -8.465 -5.418 1.00 94.44 84 PRO A CA 1
ATOM 667 C C . PRO A 1 84 ? -12.149 -7.241 -6.264 1.00 94.44 84 PRO A C 1
ATOM 669 O O . PRO A 1 84 ? -11.768 -7.386 -7.428 1.00 94.44 84 PRO A O 1
ATOM 672 N N . GLU A 1 85 ? -12.222 -6.040 -5.692 1.00 94.81 85 GLU A N 1
ATOM 673 C CA . GLU A 1 85 ? -11.896 -4.776 -6.352 1.00 94.81 85 GLU A CA 1
ATOM 674 C C . GLU A 1 85 ? -10.405 -4.688 -6.697 1.00 94.81 85 GLU A C 1
ATOM 676 O O . GLU A 1 85 ? -10.046 -4.279 -7.804 1.00 94.81 85 GLU A O 1
ATOM 681 N N . VAL A 1 86 ? -9.533 -5.131 -5.786 1.00 95.19 86 VAL A N 1
ATOM 682 C CA . VAL A 1 86 ? -8.078 -5.166 -6.003 1.00 95.19 86 VAL A CA 1
ATOM 683 C C . VAL A 1 86 ? -7.721 -6.234 -7.035 1.00 95.19 86 VAL A C 1
ATOM 685 O 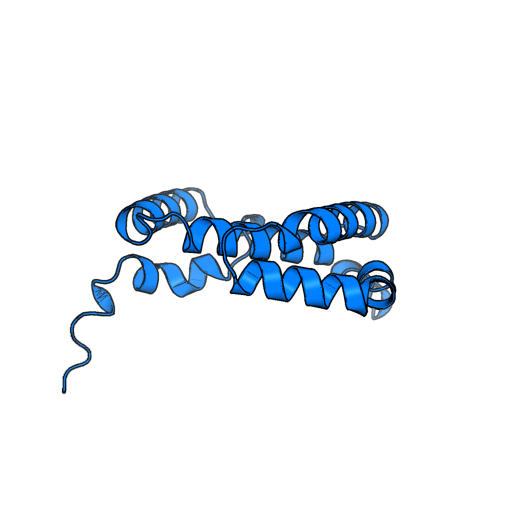O . VAL A 1 86 ? -6.932 -5.976 -7.945 1.00 95.19 86 VAL A O 1
ATOM 688 N N . ALA A 1 87 ? -8.355 -7.406 -6.963 1.00 96.25 87 ALA A N 1
ATOM 689 C CA . ALA A 1 87 ? -8.188 -8.458 -7.959 1.00 96.25 87 ALA A CA 1
ATOM 690 C C . ALA A 1 87 ? -8.633 -8.003 -9.354 1.00 96.25 87 ALA A C 1
ATOM 692 O O . ALA A 1 87 ? -7.950 -8.258 -10.350 1.00 96.25 87 ALA A O 1
ATOM 693 N N . LYS A 1 88 ? -9.755 -7.279 -9.433 1.00 96.69 88 LYS A N 1
ATOM 694 C CA . LYS A 1 88 ? -10.252 -6.677 -10.673 1.00 96.69 88 LYS A CA 1
ATOM 695 C C . LYS A 1 88 ? -9.270 -5.645 -11.222 1.00 96.69 88 LYS A C 1
ATOM 697 O O . LYS A 1 88 ? -8.955 -5.716 -12.407 1.00 96.69 88 LYS A O 1
ATOM 702 N N . LEU A 1 89 ? -8.737 -4.754 -10.381 1.00 93.62 89 LEU A N 1
ATOM 703 C CA . LEU A 1 89 ? -7.685 -3.813 -10.777 1.00 93.62 89 LEU A CA 1
ATOM 704 C C . LEU A 1 89 ? -6.461 -4.549 -11.335 1.00 93.62 89 LEU A C 1
ATOM 706 O O . LEU A 1 89 ? -5.982 -4.202 -12.409 1.00 93.62 89 LEU A O 1
ATOM 710 N N . GLY A 1 90 ? -5.991 -5.595 -10.654 1.00 94.44 90 GLY A N 1
ATOM 711 C CA . GLY A 1 90 ? -4.869 -6.406 -11.125 1.00 94.44 90 GLY A CA 1
ATOM 712 C C . GLY A 1 90 ? -5.116 -7.021 -12.505 1.00 94.44 90 GLY A C 1
ATOM 713 O O . GLY A 1 90 ? -4.230 -6.998 -13.359 1.00 94.44 90 GLY A O 1
ATOM 714 N N . ARG A 1 91 ? -6.321 -7.561 -12.744 1.00 95.94 91 ARG A N 1
ATOM 715 C CA . ARG A 1 91 ? -6.702 -8.113 -14.056 1.00 95.94 91 ARG A CA 1
ATOM 716 C C . ARG A 1 91 ? -6.695 -7.034 -15.135 1.00 95.94 91 ARG A C 1
ATOM 718 O O . ARG A 1 91 ? -6.120 -7.263 -16.196 1.00 95.94 91 ARG A O 1
ATOM 725 N N . SER A 1 92 ? -7.242 -5.853 -14.842 1.00 94.19 92 SER A N 1
ATOM 726 C CA . SER A 1 92 ? -7.168 -4.708 -15.753 1.00 94.19 92 SER A CA 1
ATOM 727 C C . SER A 1 92 ? -5.715 -4.332 -16.050 1.00 94.19 92 SER A C 1
ATOM 729 O O . SER A 1 92 ? -5.337 -4.250 -17.210 1.00 94.19 92 SER A O 1
ATOM 731 N N . LEU A 1 93 ? -4.858 -4.189 -15.037 1.00 91.62 93 LEU A N 1
ATOM 732 C CA . LEU A 1 93 ? -3.447 -3.845 -15.243 1.00 91.62 93 LEU A CA 1
ATOM 733 C C . LEU A 1 93 ? -2.711 -4.871 -16.123 1.00 91.62 93 LEU A C 1
ATOM 735 O O . LEU A 1 93 ? -1.893 -4.473 -16.950 1.00 91.62 93 LEU A O 1
ATOM 739 N N . ARG A 1 94 ? -3.028 -6.172 -16.014 1.00 92.00 94 ARG A N 1
ATOM 740 C CA . ARG A 1 94 ? -2.479 -7.206 -16.916 1.00 92.00 94 ARG A CA 1
ATOM 741 C C . ARG A 1 94 ? -2.875 -6.988 -18.372 1.00 92.00 94 ARG A C 1
ATOM 743 O O . ARG A 1 94 ? -2.018 -7.142 -19.238 1.00 92.00 94 ARG A O 1
ATOM 750 N N . MET A 1 95 ? -4.126 -6.613 -18.642 1.00 92.19 95 MET A N 1
ATOM 751 C CA . MET A 1 95 ? -4.570 -6.295 -20.007 1.00 92.19 95 MET A CA 1
ATOM 752 C C . MET A 1 95 ? -3.771 -5.128 -20.597 1.00 92.19 95 MET A C 1
ATOM 754 O O . MET A 1 95 ? -3.439 -5.138 -21.776 1.00 92.19 95 MET A O 1
ATOM 758 N N . TRP A 1 96 ? -3.395 -4.161 -19.759 1.00 89.56 96 TRP A N 1
ATOM 759 C CA . TRP A 1 96 ? -2.622 -2.982 -20.150 1.00 89.56 96 TRP A CA 1
ATOM 760 C C . TRP A 1 96 ? -1.116 -3.121 -19.884 1.00 89.56 96 TRP A C 1
ATOM 762 O O . TRP A 1 96 ? -0.413 -2.113 -19.821 1.00 89.56 96 TRP A O 1
ATOM 772 N N . LYS A 1 97 ? -0.588 -4.348 -19.741 1.00 86.69 97 LYS A N 1
ATOM 773 C CA . LYS A 1 97 ? 0.807 -4.598 -19.328 1.00 86.69 97 LYS A CA 1
ATOM 774 C C . LYS A 1 97 ? 1.829 -3.823 -20.160 1.00 86.69 97 LYS A C 1
ATOM 776 O O . LYS A 1 97 ? 2.754 -3.255 -19.588 1.00 86.69 97 LYS A O 1
ATOM 781 N N . ALA A 1 98 ? 1.671 -3.794 -21.485 1.00 84.62 98 ALA A N 1
ATOM 782 C CA . ALA A 1 98 ? 2.598 -3.089 -22.371 1.00 84.62 98 ALA A CA 1
ATOM 783 C C . ALA A 1 98 ? 2.695 -1.594 -22.017 1.00 84.62 98 ALA A C 1
ATOM 785 O O . ALA A 1 98 ? 3.791 -1.068 -21.844 1.00 84.62 98 ALA A O 1
ATOM 786 N N . ALA A 1 99 ? 1.549 -0.940 -21.809 1.00 82.00 99 ALA A N 1
ATOM 787 C CA . ALA A 1 99 ? 1.498 0.453 -21.380 1.00 82.00 99 ALA A CA 1
ATOM 788 C C . ALA A 1 99 ? 2.026 0.632 -19.945 1.00 82.00 99 ALA A C 1
ATOM 790 O O . ALA A 1 99 ? 2.795 1.552 -19.680 1.00 82.00 99 ALA A O 1
ATOM 791 N N . ALA A 1 100 ? 1.669 -0.274 -19.030 1.00 76.62 100 ALA A N 1
ATOM 792 C CA . ALA A 1 100 ? 2.061 -0.200 -17.623 1.00 76.62 100 ALA A CA 1
ATOM 793 C C . ALA A 1 100 ? 3.581 -0.320 -17.410 1.00 76.62 100 ALA A C 1
ATOM 795 O O . ALA A 1 100 ? 4.137 0.365 -16.558 1.00 76.62 100 ALA A O 1
ATOM 796 N N . VAL A 1 101 ? 4.262 -1.174 -18.182 1.00 78.25 101 VAL A N 1
ATOM 797 C CA . VAL A 1 101 ? 5.720 -1.383 -18.083 1.00 78.25 101 VAL A CA 1
ATOM 798 C C . VAL A 1 101 ? 6.505 -0.288 -18.816 1.00 78.25 101 VAL A C 1
ATOM 800 O O . VAL A 1 101 ? 7.649 -0.007 -18.457 1.00 78.25 101 VAL A O 1
ATOM 803 N N . SER A 1 102 ? 5.905 0.334 -19.833 1.00 79.62 102 SER A N 1
ATOM 804 C CA . SER A 1 102 ? 6.547 1.378 -20.638 1.00 79.62 102 SER A CA 1
ATOM 805 C C . SER A 1 102 ? 6.454 2.779 -20.025 1.00 79.62 102 SER A C 1
ATOM 807 O O . SER A 1 102 ? 7.132 3.686 -20.508 1.00 79.62 102 SER A O 1
ATOM 809 N N . TYR A 1 103 ? 5.610 2.991 -19.011 1.00 71.56 103 TYR A N 1
ATOM 810 C CA . TYR A 1 103 ? 5.390 4.323 -18.451 1.00 71.56 103 TYR A CA 1
ATOM 811 C C . TYR A 1 103 ? 6.609 4.801 -17.636 1.00 71.56 103 TYR A C 1
ATOM 813 O O . TYR A 1 103 ? 7.046 4.095 -16.722 1.00 71.56 103 TYR A O 1
ATOM 821 N N . PRO A 1 104 ? 7.170 5.989 -17.931 1.00 67.94 104 PRO A N 1
ATOM 822 C CA . PRO A 1 104 ? 8.306 6.520 -17.189 1.00 67.94 104 PRO A CA 1
ATOM 823 C C . PRO A 1 104 ? 7.880 7.010 -15.792 1.00 67.94 104 PRO A C 1
ATOM 825 O O . PRO A 1 104 ? 6.790 7.563 -15.634 1.00 67.94 104 PRO A O 1
ATOM 828 N N . PRO A 1 105 ? 8.723 6.847 -14.758 1.00 69.44 105 PRO A N 1
ATOM 829 C CA . PRO A 1 105 ? 8.410 7.315 -13.412 1.00 69.44 105 PRO A CA 1
ATOM 830 C C . PRO A 1 105 ? 8.279 8.844 -13.354 1.00 69.44 105 PRO A C 1
ATOM 832 O O . PRO A 1 105 ? 8.949 9.579 -14.083 1.00 69.44 105 PRO A O 1
ATOM 835 N N . ILE A 1 106 ? 7.448 9.335 -12.432 1.00 67.69 106 ILE A N 1
ATOM 836 C CA . ILE A 1 106 ? 7.100 10.761 -12.294 1.00 67.69 106 ILE A CA 1
ATOM 837 C C . ILE A 1 106 ? 8.350 11.617 -12.057 1.00 67.69 106 ILE A C 1
ATOM 839 O O . ILE A 1 106 ? 8.471 12.708 -12.610 1.00 67.69 106 ILE A O 1
ATOM 843 N N . ASN A 1 107 ? 9.320 11.091 -11.308 1.00 63.00 107 ASN A N 1
ATOM 844 C CA . ASN A 1 107 ? 10.572 11.791 -11.026 1.00 63.00 107 ASN A CA 1
ATOM 845 C C . ASN A 1 107 ? 11.422 12.030 -12.293 1.00 63.00 107 ASN A C 1
ATOM 847 O O . ASN A 1 107 ? 12.199 12.978 -12.324 1.00 63.00 107 ASN A O 1
ATOM 851 N N . GLN A 1 108 ? 11.257 11.226 -13.353 1.00 57.50 108 GLN A N 1
ATOM 852 C CA . GLN A 1 108 ? 11.935 11.450 -14.638 1.00 57.50 108 GLN A CA 1
ATOM 853 C C . GLN A 1 108 ? 11.198 12.445 -15.543 1.00 57.50 108 GLN A C 1
ATOM 855 O O . GLN A 1 108 ? 11.846 13.174 -16.287 1.00 57.50 108 GLN A O 1
ATOM 860 N N . LEU A 1 109 ? 9.867 12.530 -15.456 1.00 58.44 109 LEU A N 1
ATOM 861 C CA . LEU A 1 109 ? 9.071 13.479 -16.249 1.00 58.44 109 LEU A CA 1
ATOM 862 C C . LEU A 1 109 ? 9.306 14.942 -15.849 1.00 58.44 109 LEU A C 1
ATOM 864 O O . LEU A 1 109 ? 9.187 15.837 -16.682 1.00 58.44 109 LEU A O 1
ATOM 868 N N . VAL A 1 110 ? 9.635 15.189 -14.579 1.00 58.47 110 VAL A N 1
ATOM 869 C CA . VAL A 1 110 ? 10.008 16.529 -14.098 1.00 58.47 110 VAL A CA 1
ATOM 870 C C . VAL A 1 110 ? 11.428 16.889 -14.549 1.00 58.47 110 VAL A C 1
ATOM 872 O O . VAL A 1 110 ? 11.662 18.023 -14.946 1.00 58.47 110 VAL A O 1
ATOM 875 N N . ALA A 1 111 ? 12.350 15.920 -14.568 1.00 56.06 111 ALA A N 1
ATOM 876 C CA . ALA A 1 111 ? 13.734 16.127 -14.999 1.00 56.06 111 ALA A CA 1
ATOM 877 C C . ALA A 1 111 ? 13.891 16.332 -16.518 1.00 56.06 111 ALA A C 1
ATOM 879 O O . ALA A 1 111 ? 14.849 16.962 -16.936 1.00 56.06 111 ALA A O 1
ATOM 880 N N . SER A 1 112 ? 12.970 15.828 -17.350 1.00 54.41 112 SER A N 1
ATOM 881 C CA . SER A 1 112 ? 13.010 16.030 -18.811 1.00 54.41 112 SER A CA 1
ATOM 882 C C . SER A 1 112 ? 12.325 17.321 -19.284 1.00 54.41 112 SER A C 1
ATOM 884 O O . SER A 1 112 ? 12.222 17.551 -20.488 1.00 54.41 112 SER A O 1
ATOM 886 N N . ARG A 1 113 ? 11.750 18.100 -18.359 1.00 52.03 113 ARG A N 1
ATOM 887 C CA . ARG A 1 113 ? 11.055 19.374 -18.613 1.00 52.03 113 ARG A CA 1
ATOM 888 C C . ARG A 1 113 ? 11.793 20.581 -18.016 1.00 52.03 113 ARG A C 1
ATOM 890 O O . ARG A 1 113 ? 11.277 21.692 -18.123 1.00 52.03 113 ARG A O 1
ATOM 897 N N . ALA A 1 114 ? 12.944 20.349 -17.388 1.00 48.31 114 ALA A N 1
ATOM 898 C CA . ALA A 1 114 ? 13.884 21.358 -16.908 1.00 48.31 114 ALA A CA 1
ATOM 899 C C . ALA A 1 114 ? 15.104 21.380 -17.833 1.00 48.31 114 ALA A C 1
ATOM 901 O O . ALA A 1 114 ? 15.659 22.482 -18.019 1.00 48.31 114 ALA A O 1
#

pLDDT: mean 85.91, std 12.28, range [48.31, 96.69]

Sequence (114 aa):
MGRRGRKADPLFGIKRTLQQGVEWMTEKQVARFEKKLNEGNPKGEVTIAWQCYQKLRTVYHAAAAKGRELITEILQSLPSCPIPEVAKLGRSLRMWKAAAVSYPPINQLVASRA

Radius of gyration: 16.68 Å; chains: 1; bounding box: 46×35×38 Å